Protein AF-A0A831XPI1-F1 (afdb_monomer_lite)

pLDDT: mean 82.16, std 21.02, range [32.12, 98.62]

Secondary structure (DSSP, 8-state):
-------------PPPPP-------------GGGTTHHHHHHHHHHHHHHHTS---HHHHHHHHHTTHHHHHHHHHHHHHHHHHHHHHHTT-HHHHHHHHHHHHHHHHHHHHHHHHHSS--HHHHHHHHHHHHHHHHHHHHHIIIIIHHHIIIIIS--S----

Sequence (163 aa):
MHSVCIIRQRRPVARSPHRVPVQRSVAMKRHDALKPLSRDHHLTLKLARRLESSEPVQALQAELKGHVQGLAEHFAAEEAIAERALVTCGRDATLVEQVGRMCREHREIEGLIQDFLGQAPEEPRLSTAQRLGACLAAHVRFEERELFNRLQDGCLGGHGTAA

Radius of gyration: 28.46 Å; chains: 1; bounding box: 39×28×120 Å

Foldseek 3Di:
DDDDDDDDDDDDDDDDDDDDDDPDDDPDDQFPLCVVLLVVLVVLLVLLVVLLDPDALVVNLVSVVVCVVVLVVSLVSVLVLLVQQCVVPVVPVVSVVLSVVLVVLSVVLVVLNCVLNDDDDRPVNSVSSNVSSVSSVVNSVCCVPPNSVCSCVPGSPDDDDDD

Structure (mmCIF, N/CA/C/O backbone):
data_AF-A0A831XPI1-F1
#
_entry.id   AF-A0A831XPI1-F1
#
loop_
_atom_site.group_PDB
_atom_site.id
_atom_site.type_symbol
_atom_site.label_atom_id
_atom_site.label_alt_id
_atom_site.label_comp_id
_atom_site.label_asym_id
_atom_site.label_entity_id
_atom_site.label_seq_id
_atom_site.pdbx_PDB_ins_code
_atom_site.Cartn_x
_atom_site.Cartn_y
_atom_site.Cartn_z
_atom_site.occupancy
_atom_site.B_iso_or_equiv
_atom_site.auth_seq_id
_atom_site.auth_comp_id
_atom_site.auth_asym_id
_atom_site.auth_atom_id
_atom_site.pdbx_PDB_model_num
ATOM 1 N N . MET A 1 1 ? -18.615 14.973 -94.851 1.00 42.38 1 MET A N 1
ATOM 2 C CA . MET A 1 1 ? -18.552 13.610 -95.436 1.00 42.38 1 MET A CA 1
ATOM 3 C C . MET A 1 1 ? -18.703 12.602 -94.301 1.00 42.38 1 MET A C 1
ATOM 5 O O . MET A 1 1 ? -18.418 12.969 -93.168 1.00 42.38 1 MET A O 1
ATOM 9 N N . HIS A 1 2 ? -19.220 11.400 -94.561 1.00 36.59 2 HIS A N 1
ATOM 10 C CA . HIS A 1 2 ? -19.596 10.447 -93.507 1.00 36.59 2 HIS A CA 1
ATOM 11 C C . HIS A 1 2 ? -18.397 9.790 -92.810 1.00 36.59 2 HIS A C 1
ATOM 13 O O . HIS A 1 2 ? -17.454 9.382 -93.481 1.00 36.59 2 HIS A O 1
ATOM 19 N N . SER A 1 3 ? -18.523 9.551 -91.501 1.00 40.75 3 SER A N 1
ATOM 20 C CA . SER A 1 3 ? -18.388 8.192 -90.955 1.00 40.75 3 SER A CA 1
ATOM 21 C C . SER A 1 3 ? -19.015 8.087 -89.558 1.00 40.75 3 SER A C 1
ATOM 23 O O . SER A 1 3 ? -19.039 9.064 -88.813 1.00 40.75 3 SER A O 1
ATOM 25 N N . VAL A 1 4 ? -19.554 6.913 -89.216 1.00 42.41 4 VAL A N 1
ATOM 26 C CA . VAL A 1 4 ? -20.311 6.650 -87.976 1.00 42.41 4 VAL A CA 1
ATOM 27 C C . VAL A 1 4 ? -19.772 5.389 -87.301 1.00 42.41 4 VAL A C 1
ATOM 29 O O . VAL A 1 4 ? -19.691 4.348 -87.943 1.00 42.41 4 VAL A O 1
ATOM 32 N N . CYS A 1 5 ? -19.467 5.459 -86.001 1.00 34.12 5 CYS A N 1
ATOM 33 C CA . CYS A 1 5 ? -19.326 4.290 -85.120 1.00 34.12 5 CYS A CA 1
ATOM 34 C C . CYS A 1 5 ? -19.469 4.763 -83.653 1.00 34.12 5 CYS A C 1
ATOM 36 O O . CYS A 1 5 ? -18.623 5.503 -83.167 1.00 34.12 5 CYS A O 1
ATOM 38 N N . ILE A 1 6 ? -20.627 4.649 -82.991 1.00 42.97 6 ILE A N 1
ATOM 39 C CA . ILE A 1 6 ? -21.294 3.449 -82.437 1.00 42.97 6 ILE A CA 1
ATOM 40 C C . ILE A 1 6 ? -20.722 2.996 -81.072 1.00 42.97 6 ILE A C 1
ATOM 42 O O . ILE A 1 6 ? -19.751 2.260 -80.972 1.00 42.97 6 ILE A O 1
ATOM 46 N N . ILE A 1 7 ? -21.431 3.435 -80.023 1.00 38.84 7 ILE A N 1
ATOM 47 C CA . ILE A 1 7 ? -21.863 2.685 -78.824 1.00 38.84 7 ILE A CA 1
ATOM 48 C C . ILE A 1 7 ? -20.835 1.772 -78.113 1.00 38.84 7 ILE A C 1
ATOM 50 O O . ILE A 1 7 ? -20.628 0.629 -78.514 1.00 38.84 7 ILE A O 1
ATOM 54 N N . ARG A 1 8 ? -20.476 2.139 -76.867 1.00 42.81 8 ARG A N 1
ATOM 55 C CA . ARG A 1 8 ? -20.846 1.314 -75.688 1.00 42.81 8 ARG A CA 1
ATOM 56 C C . ARG A 1 8 ? -20.820 2.068 -74.350 1.00 42.81 8 ARG A C 1
ATOM 58 O O . ARG A 1 8 ? -19.917 2.843 -74.067 1.00 42.81 8 ARG A O 1
ATOM 65 N N . GLN A 1 9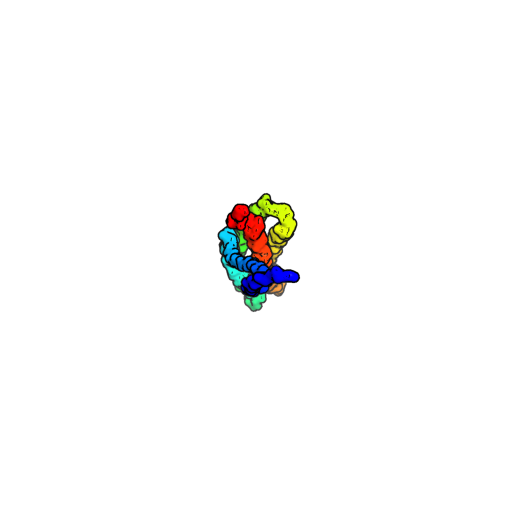 ? -21.831 1.808 -73.519 1.00 46.38 9 GLN A N 1
ATOM 66 C CA . GLN A 1 9 ? -21.984 2.357 -72.164 1.00 46.38 9 GLN A CA 1
ATOM 67 C C . GLN A 1 9 ? -21.227 1.502 -71.133 1.00 46.38 9 GLN A C 1
ATOM 69 O O . GLN A 1 9 ? -21.322 0.277 -71.227 1.00 46.38 9 GLN A O 1
ATOM 74 N N . ARG A 1 10 ? -20.622 2.110 -70.094 1.00 40.28 10 ARG A N 1
ATOM 75 C CA . ARG A 1 10 ? -20.451 1.507 -68.747 1.00 40.28 10 ARG A CA 1
ATOM 76 C C . ARG A 1 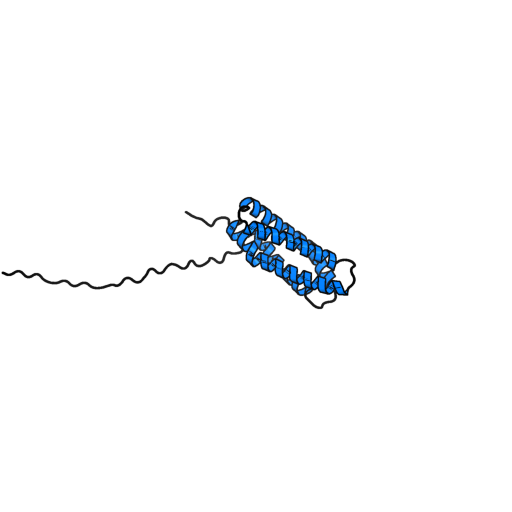10 ? -20.444 2.568 -67.623 1.00 40.28 10 ARG A C 1
ATOM 78 O O . ARG A 1 10 ? -19.535 3.382 -67.536 1.00 40.28 10 ARG A O 1
ATOM 85 N N . ARG A 1 11 ? -21.449 2.501 -66.742 1.00 45.97 11 ARG A N 1
ATOM 86 C CA . ARG A 1 11 ? -21.374 2.781 -65.282 1.00 45.97 11 ARG A CA 1
ATOM 87 C C . ARG A 1 11 ? -21.235 1.407 -64.564 1.00 45.97 11 ARG A C 1
ATOM 89 O O . ARG A 1 11 ? -21.310 0.408 -65.286 1.00 45.97 11 ARG A O 1
ATOM 96 N N . PRO A 1 12 ? -21.121 1.265 -63.219 1.00 50.34 12 PRO A N 1
ATOM 97 C CA . PRO A 1 12 ? -20.965 2.238 -62.117 1.00 50.34 12 PRO A CA 1
ATOM 98 C C . PRO A 1 12 ? -19.462 2.326 -61.703 1.00 50.34 12 PRO A C 1
ATOM 100 O O . PRO A 1 12 ? -18.643 2.233 -62.608 1.00 50.34 12 PRO A O 1
ATOM 103 N N . VAL A 1 13 ? -18.950 2.574 -60.479 1.00 45.12 13 VAL A N 1
ATOM 104 C CA . VAL A 1 13 ? -19.460 2.603 -59.083 1.00 45.12 13 VAL A CA 1
ATOM 105 C C . VAL A 1 13 ? -18.684 3.652 -58.259 1.00 45.12 13 VAL A C 1
ATOM 107 O O . VAL A 1 13 ? -17.516 3.911 -58.539 1.00 45.12 13 VAL A O 1
ATOM 110 N N . ALA A 1 14 ? -19.307 4.230 -57.224 1.00 49.47 14 ALA A N 1
ATOM 111 C CA . ALA A 1 14 ? -18.633 5.092 -56.245 1.00 49.47 14 ALA A CA 1
ATOM 112 C C . ALA A 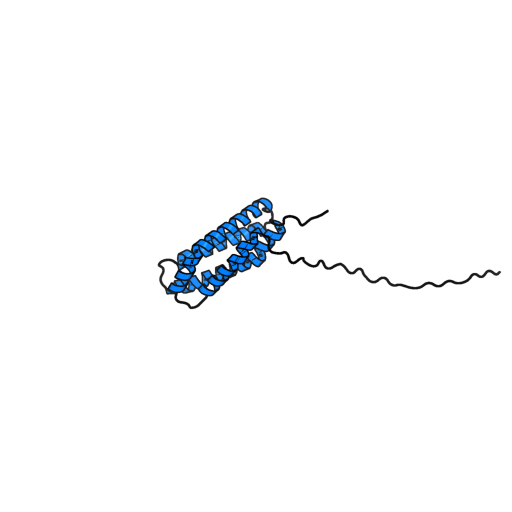1 14 ? -17.800 4.277 -55.232 1.00 49.47 14 ALA A C 1
ATOM 114 O O . ALA A 1 14 ? -18.211 3.192 -54.821 1.00 49.47 14 ALA A O 1
ATOM 115 N N . ARG A 1 15 ? -16.647 4.806 -54.797 1.00 46.91 15 ARG A N 1
ATOM 116 C CA . ARG A 1 15 ? -15.824 4.200 -53.734 1.00 46.91 15 ARG A CA 1
ATOM 117 C C . ARG A 1 15 ? -16.187 4.782 -52.366 1.00 46.91 15 ARG A C 1
ATOM 119 O O . ARG A 1 15 ? -16.011 5.975 -52.142 1.00 46.91 15 ARG A O 1
ATOM 126 N N . SER A 1 16 ? -16.648 3.927 -51.456 1.00 52.19 16 SER A N 1
ATOM 127 C CA . SER A 1 16 ? -16.827 4.253 -50.034 1.00 52.19 16 SER A CA 1
ATOM 128 C C . SER A 1 16 ? -15.481 4.538 -49.341 1.00 52.19 16 SER A C 1
ATOM 130 O O . SER A 1 16 ? -14.456 4.011 -49.782 1.00 52.19 16 SER A O 1
ATOM 132 N N . PRO A 1 17 ? -15.451 5.338 -48.257 1.00 50.94 17 PRO A N 1
ATOM 133 C CA . PRO A 1 17 ? -14.211 5.680 -47.558 1.00 50.94 17 PRO A CA 1
ATOM 134 C C . PRO A 1 17 ? -13.577 4.477 -46.844 1.00 50.94 17 PRO A C 1
ATOM 136 O O . PRO A 1 17 ? -14.263 3.541 -46.428 1.00 50.94 17 PRO A O 1
ATOM 139 N N . HIS A 1 18 ? -12.254 4.531 -46.656 1.00 43.66 18 HIS A N 1
ATOM 140 C CA . HIS A 1 18 ? -11.505 3.523 -45.904 1.00 43.66 18 HIS A CA 1
ATOM 141 C C . HIS A 1 18 ? -11.985 3.450 -44.450 1.00 43.66 18 HIS A C 1
ATOM 143 O O . HIS A 1 18 ? -11.813 4.389 -43.672 1.00 43.66 18 HIS A O 1
ATOM 149 N N . ARG A 1 19 ? -12.539 2.300 -44.058 1.00 52.75 19 ARG A N 1
ATOM 150 C CA . ARG A 1 19 ? -12.855 2.003 -42.660 1.00 52.75 19 ARG A CA 1
ATOM 151 C C . ARG A 1 19 ? -11.571 1.579 -41.947 1.00 52.75 19 ARG A C 1
ATOM 153 O O . ARG A 1 19 ? -11.126 0.446 -42.115 1.00 52.75 19 ARG A O 1
ATO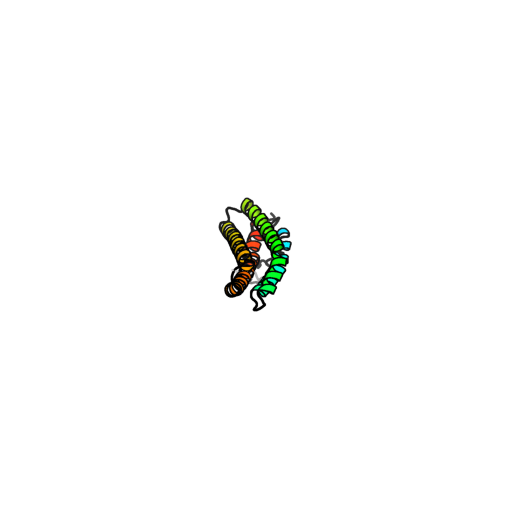M 160 N N . VAL A 1 20 ? -10.977 2.489 -41.176 1.00 46.75 20 VAL A N 1
ATOM 161 C CA . VAL A 1 20 ? -9.809 2.185 -40.334 1.00 46.75 20 VAL A CA 1
ATOM 162 C C . VAL A 1 20 ? -10.178 1.043 -39.372 1.00 46.75 20 VAL A C 1
ATOM 164 O O . VAL A 1 20 ? -11.227 1.128 -38.724 1.00 46.75 20 VAL A O 1
ATOM 167 N N . PRO A 1 21 ? -9.377 -0.034 -39.270 1.00 46.00 21 PRO A N 1
ATOM 168 C CA . PRO A 1 21 ? -9.641 -1.089 -38.305 1.00 46.00 21 PRO A CA 1
ATOM 169 C C . PRO A 1 21 ? -9.381 -0.556 -36.893 1.00 46.00 21 PRO A C 1
ATOM 171 O O . PRO A 1 21 ? -8.243 -0.275 -36.523 1.00 46.00 21 PRO A O 1
ATOM 174 N N . VAL A 1 22 ? -10.440 -0.442 -36.090 1.00 49.31 22 VAL A N 1
ATOM 175 C CA . VAL A 1 22 ? -10.301 -0.267 -34.640 1.00 49.31 22 VAL A CA 1
ATOM 176 C C . VAL A 1 22 ? -9.571 -1.494 -34.109 1.00 49.31 22 VAL A C 1
ATOM 178 O O . VAL A 1 22 ? -10.105 -2.605 -34.172 1.00 49.31 22 VAL A O 1
ATOM 181 N N . GLN A 1 23 ? -8.355 -1.302 -33.595 1.00 51.22 23 GLN A N 1
ATOM 182 C CA . GLN A 1 23 ? -7.670 -2.355 -32.860 1.00 51.22 23 GLN A CA 1
ATOM 183 C C . GLN A 1 23 ? -8.531 -2.708 -31.647 1.00 51.22 23 GLN A C 1
ATOM 185 O O . GLN A 1 23 ? -8.783 -1.871 -30.781 1.00 51.22 23 GLN A O 1
ATOM 190 N N . ARG A 1 24 ? -9.015 -3.951 -31.590 1.00 47.50 24 ARG A N 1
ATOM 191 C CA . ARG A 1 24 ? -9.560 -4.491 -30.346 1.00 47.50 24 ARG A CA 1
ATOM 192 C C . ARG A 1 24 ? -8.400 -4.592 -29.370 1.00 47.50 24 ARG A C 1
ATOM 194 O O . ARG A 1 24 ? -7.522 -5.424 -29.589 1.00 47.50 24 ARG A O 1
ATOM 201 N N . SER A 1 25 ? -8.428 -3.799 -28.302 1.00 47.84 25 SER A N 1
ATOM 202 C CA . SER A 1 25 ? -7.564 -4.022 -27.147 1.00 47.84 25 SER A CA 1
ATOM 203 C C . SER A 1 25 ? -7.736 -5.474 -26.710 1.00 47.84 25 SER A C 1
ATOM 205 O O . SER A 1 25 ? -8.814 -5.872 -26.261 1.00 47.84 25 SER A O 1
ATOM 207 N N . VAL A 1 26 ? -6.696 -6.287 -26.897 1.00 51.72 26 VAL A N 1
ATOM 208 C CA . VAL A 1 26 ? -6.654 -7.619 -26.299 1.00 51.72 26 VAL A CA 1
ATOM 209 C C . VAL A 1 26 ? -6.732 -7.387 -24.798 1.00 51.72 26 VAL A C 1
ATOM 211 O O . VAL A 1 26 ? -5.952 -6.605 -24.263 1.00 51.72 26 VAL A O 1
ATOM 214 N N . ALA A 1 27 ? -7.693 -8.016 -24.122 1.00 47.12 27 ALA A N 1
ATOM 215 C CA . ALA A 1 27 ? -7.790 -7.930 -22.671 1.00 47.12 27 ALA A CA 1
ATOM 216 C C . ALA A 1 27 ? -6.555 -8.620 -22.073 1.00 47.12 27 ALA A C 1
ATOM 218 O O . ALA A 1 27 ? -6.526 -9.847 -21.938 1.00 47.12 27 ALA A O 1
ATOM 219 N N . MET A 1 28 ? -5.508 -7.833 -21.807 1.00 57.53 28 MET A N 1
ATOM 220 C CA . MET A 1 28 ? -4.232 -8.332 -21.316 1.00 57.53 28 MET A CA 1
ATOM 221 C C . MET A 1 28 ? -4.458 -8.940 -19.939 1.00 57.53 28 MET A C 1
ATOM 223 O O . MET A 1 28 ? -4.768 -8.255 -18.965 1.00 57.53 28 MET A O 1
ATOM 227 N N . LYS A 1 29 ? -4.362 -10.269 -19.880 1.00 65.12 29 LYS A N 1
ATOM 228 C CA . LYS A 1 29 ? -4.406 -11.010 -18.624 1.00 65.12 29 LYS A CA 1
ATOM 229 C C . LYS A 1 29 ? -3.184 -10.575 -17.817 1.00 65.12 29 LYS A C 1
ATOM 231 O O . LYS A 1 29 ? -2.079 -10.709 -18.337 1.00 65.12 29 LYS A O 1
ATOM 236 N N . ARG A 1 30 ? -3.405 -10.101 -16.583 1.00 81.00 30 ARG A N 1
ATOM 237 C CA . ARG A 1 30 ? -2.366 -9.671 -15.628 1.00 81.00 30 ARG A CA 1
ATOM 238 C C . ARG A 1 30 ? -1.136 -10.581 -15.736 1.00 81.00 30 ARG A C 1
ATOM 240 O O . ARG A 1 30 ? -1.304 -11.798 -15.649 1.00 81.00 30 ARG A O 1
ATOM 247 N N . HIS A 1 31 ? 0.053 -10.017 -15.956 1.00 85.69 31 HIS A N 1
ATOM 248 C CA . HIS A 1 31 ? 1.298 -10.783 -16.122 1.00 85.69 31 HIS A CA 1
ATOM 249 C C . HIS A 1 31 ? 1.502 -11.813 -14.995 1.00 85.69 31 HIS A C 1
ATOM 251 O O . HIS A 1 31 ? 1.196 -11.521 -13.840 1.00 85.69 31 HIS A O 1
ATOM 257 N N . ASP A 1 32 ? 2.030 -13.005 -15.304 1.00 86.88 32 ASP A N 1
ATOM 258 C CA . ASP A 1 32 ? 2.091 -14.134 -14.359 1.00 86.88 32 ASP A CA 1
ATOM 259 C C . ASP A 1 32 ? 2.776 -13.802 -13.026 1.00 86.88 32 ASP A C 1
ATOM 261 O O . ASP A 1 32 ? 2.264 -14.192 -11.980 1.00 86.88 32 ASP A O 1
ATOM 265 N N . ALA A 1 33 ? 3.847 -13.001 -13.037 1.00 88.12 33 ALA A N 1
ATOM 266 C CA . ALA A 1 33 ? 4.527 -12.564 -11.812 1.00 88.12 33 ALA A CA 1
ATOM 267 C C . ALA A 1 33 ? 3.689 -11.621 -10.918 1.00 88.12 33 ALA A C 1
ATOM 269 O O . ALA A 1 33 ? 3.964 -11.520 -9.730 1.00 88.12 33 ALA A O 1
ATOM 270 N N . LEU A 1 34 ? 2.673 -10.947 -11.469 1.00 92.25 34 LEU A N 1
ATOM 271 C CA . LEU A 1 34 ? 1.776 -10.044 -10.734 1.00 92.25 34 LEU A CA 1
ATOM 272 C C . LEU A 1 34 ? 0.476 -10.740 -10.280 1.00 92.25 34 LEU A C 1
ATOM 274 O O . LEU A 1 34 ? -0.240 -10.218 -9.432 1.00 92.25 34 LEU A O 1
ATOM 278 N N . LYS A 1 35 ? 0.148 -11.924 -10.824 1.00 92.69 35 LYS A N 1
ATOM 279 C CA . LYS A 1 35 ? -1.073 -12.670 -10.458 1.00 92.69 35 LYS A CA 1
ATOM 280 C C . LYS A 1 35 ? -1.155 -13.086 -8.978 1.00 92.69 35 LYS A C 1
ATOM 282 O O . LYS A 1 35 ? -2.287 -13.142 -8.502 1.00 92.69 35 LYS A O 1
ATOM 287 N N . PRO A 1 36 ? -0.061 -13.422 -8.258 1.00 93.88 36 PRO A N 1
ATOM 288 C CA . PRO A 1 36 ? -0.118 -13.681 -6.818 1.00 93.88 36 PRO A CA 1
ATOM 289 C C . PRO A 1 36 ? -0.536 -12.423 -6.049 1.00 93.88 36 PRO A C 1
ATOM 291 O O . PRO A 1 36 ? -1.595 -12.418 -5.434 1.00 93.88 36 PRO A O 1
ATOM 294 N N . LEU A 1 37 ? 0.194 -11.322 -6.245 1.00 95.12 37 LEU A N 1
ATOM 295 C CA . LEU A 1 37 ? -0.049 -10.026 -5.603 1.00 95.12 37 LEU A CA 1
ATOM 296 C C . LEU A 1 37 ? -1.495 -9.543 -5.809 1.00 95.12 37 LEU A C 1
ATOM 298 O O . LEU A 1 37 ? -2.214 -9.279 -4.848 1.00 95.12 37 LEU A O 1
ATOM 302 N N . SER A 1 38 ? -1.991 -9.575 -7.054 1.00 94.19 38 SER A N 1
ATOM 303 C CA . SER A 1 38 ? -3.388 -9.238 -7.374 1.00 94.19 38 SER A CA 1
ATOM 304 C C . SER A 1 38 ? -4.447 -10.130 -6.702 1.00 94.19 38 SER A C 1
ATOM 306 O O . SER A 1 38 ? -5.619 -9.753 -6.667 1.00 94.19 38 SER A O 1
ATOM 308 N N . ARG A 1 39 ? -4.087 -11.312 -6.183 1.00 94.69 39 ARG A N 1
ATOM 309 C CA . ARG A 1 39 ? -4.985 -12.164 -5.381 1.00 94.69 39 ARG A CA 1
ATOM 310 C C . ARG A 1 39 ? -4.903 -11.815 -3.902 1.00 94.69 39 ARG A C 1
ATOM 312 O O . ARG A 1 39 ? -5.945 -11.743 -3.252 1.00 94.69 39 ARG A O 1
ATOM 319 N N . ASP A 1 40 ? -3.705 -11.570 -3.390 1.00 95.12 40 ASP A N 1
ATOM 320 C CA . ASP A 1 40 ? -3.474 -11.241 -1.982 1.00 95.12 40 ASP A CA 1
ATOM 321 C C . ASP A 1 40 ? -4.029 -9.841 -1.643 1.00 95.12 40 ASP A C 1
ATOM 323 O O . ASP A 1 40 ? -4.642 -9.643 -0.590 1.00 95.12 40 ASP A O 1
ATOM 327 N N . HIS A 1 41 ? -4.066 -8.941 -2.632 1.00 97.00 41 HIS A N 1
ATOM 328 C CA . HIS A 1 41 ? -4.878 -7.719 -2.652 1.00 97.00 41 HIS A CA 1
ATOM 329 C C . HIS A 1 41 ? -6.357 -7.908 -2.264 1.00 97.00 41 HIS A C 1
ATOM 331 O O . HIS A 1 41 ? -6.956 -7.000 -1.683 1.00 97.00 41 HIS A O 1
ATOM 337 N N . HIS A 1 42 ? -6.982 -9.066 -2.514 1.00 95.12 42 HIS A N 1
ATOM 338 C CA . HIS A 1 42 ? -8.350 -9.321 -2.045 1.00 95.12 42 HIS A CA 1
ATOM 339 C C . HIS A 1 42 ? -8.439 -9.498 -0.520 1.00 95.12 42 HIS A C 1
ATOM 341 O O . HIS A 1 42 ? -9.466 -9.149 0.071 1.00 95.12 42 HIS A O 1
ATOM 347 N N . LEU A 1 43 ? -7.380 -10.007 0.120 1.00 94.69 43 LEU A N 1
ATOM 348 C CA . LEU A 1 43 ? -7.269 -10.106 1.576 1.00 94.69 43 LEU A CA 1
ATOM 349 C C . LEU A 1 43 ? -6.978 -8.726 2.173 1.00 94.69 43 LEU A C 1
ATOM 351 O O . LEU A 1 43 ? -7.693 -8.299 3.081 1.00 94.69 43 LEU A O 1
ATOM 355 N N . THR A 1 44 ? -6.038 -7.977 1.592 1.00 96.31 44 THR A N 1
ATOM 356 C CA . THR A 1 44 ? -5.721 -6.595 1.991 1.00 96.31 44 THR A CA 1
ATOM 357 C C . THR A 1 44 ? -6.952 -5.684 1.912 1.00 96.31 44 THR A C 1
ATOM 359 O O . THR A 1 44 ? -7.282 -4.995 2.876 1.00 96.31 44 THR A O 1
ATOM 362 N N . LEU A 1 45 ? -7.738 -5.765 0.831 1.00 98.00 45 LEU A N 1
ATOM 363 C CA . LEU A 1 45 ? -9.008 -5.035 0.691 1.00 98.00 45 LEU A CA 1
ATOM 364 C C . LEU A 1 45 ? -10.145 -5.567 1.582 1.00 98.00 45 LEU A C 1
ATOM 366 O O . LEU A 1 45 ? -11.186 -4.914 1.690 1.00 98.00 45 LEU A O 1
ATOM 370 N N . LYS A 1 46 ? -10.02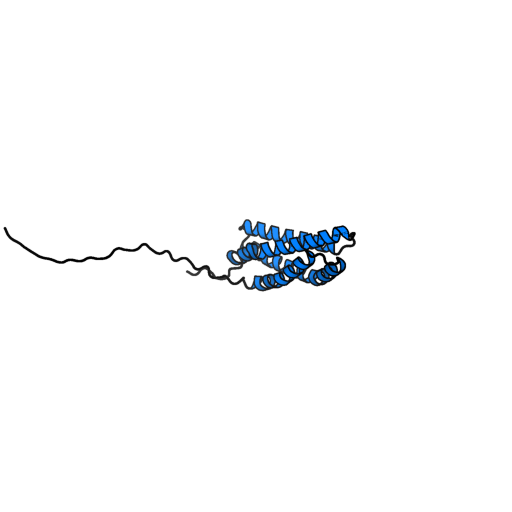1 -6.748 2.199 1.00 97.25 46 LYS A N 1
ATOM 371 C CA . LYS A 1 46 ? -10.948 -7.211 3.247 1.00 97.25 46 LYS A CA 1
ATOM 372 C C . LYS A 1 46 ? -10.554 -6.605 4.597 1.00 97.25 46 LYS A C 1
ATOM 374 O O . LYS A 1 46 ? -11.412 -6.012 5.246 1.00 97.25 46 LYS A O 1
ATOM 379 N N . LEU A 1 47 ? -9.273 -6.692 4.958 1.00 97.38 47 LEU A N 1
ATOM 380 C CA . LEU A 1 47 ? -8.698 -6.093 6.164 1.00 97.38 47 LEU A CA 1
ATOM 381 C C . LEU A 1 47 ? -8.938 -4.576 6.211 1.00 97.38 47 LEU A C 1
ATOM 383 O O . LEU A 1 47 ? -9.419 -4.069 7.219 1.00 97.38 47 LEU A O 1
ATOM 387 N N . ALA A 1 48 ? -8.705 -3.864 5.106 1.00 97.62 48 ALA A N 1
ATOM 388 C CA . ALA A 1 48 ? -8.940 -2.424 5.004 1.00 97.62 48 ALA A CA 1
ATOM 389 C C . ALA A 1 48 ? -10.376 -2.027 5.402 1.00 97.62 48 ALA A C 1
ATOM 391 O O . ALA A 1 48 ? -10.576 -1.206 6.294 1.00 97.62 48 ALA A O 1
ATOM 392 N N . ARG A 1 49 ? -11.384 -2.703 4.829 1.00 97.50 49 ARG A N 1
ATOM 393 C CA . ARG A 1 49 ? -12.808 -2.496 5.162 1.00 97.50 49 ARG A CA 1
ATOM 394 C C . ARG A 1 49 ? -13.172 -2.897 6.595 1.00 97.50 49 ARG A C 1
ATOM 396 O O . ARG A 1 49 ? -14.189 -2.436 7.105 1.00 97.50 49 ARG A O 1
ATOM 403 N N . ARG A 1 50 ? -12.382 -3.761 7.241 1.00 96.06 50 ARG A N 1
ATOM 404 C CA . ARG A 1 50 ? -12.530 -4.073 8.667 1.00 96.06 50 ARG A CA 1
ATOM 405 C C . ARG A 1 50 ? -11.999 -2.924 9.523 1.00 96.06 50 ARG A C 1
ATOM 407 O O . ARG A 1 50 ? -12.701 -2.466 10.414 1.00 96.06 50 ARG A O 1
ATOM 414 N N . LEU A 1 51 ? -10.803 -2.428 9.217 1.00 95.44 51 LEU A N 1
ATOM 415 C CA . LEU A 1 51 ? -10.146 -1.330 9.934 1.00 95.44 51 LEU A CA 1
ATOM 416 C C . LEU A 1 51 ? -10.881 0.018 9.789 1.00 95.44 51 LEU A C 1
ATOM 418 O O . LEU A 1 51 ? -10.825 0.844 10.693 1.00 95.44 51 LEU A O 1
ATOM 422 N N . GLU A 1 52 ? -11.623 0.215 8.696 1.00 94.56 52 GLU A N 1
ATOM 423 C CA . GLU A 1 52 ? -12.547 1.347 8.510 1.00 94.56 52 GLU A CA 1
ATOM 424 C C . GLU A 1 52 ? -13.827 1.266 9.380 1.00 94.56 52 GLU A C 1
ATOM 426 O O . GLU A 1 52 ? -14.547 2.258 9.505 1.00 94.56 52 GLU A O 1
ATOM 431 N N . SER A 1 53 ? -14.141 0.108 9.977 1.00 92.19 53 SER A N 1
ATOM 432 C CA . SER A 1 53 ? -15.405 -0.125 10.699 1.00 92.19 53 SER A CA 1
ATOM 433 C C . SER A 1 53 ? -15.383 0.306 12.174 1.00 92.19 53 SER A C 1
ATOM 435 O O . SER A 1 53 ? -14.331 0.471 12.783 1.00 92.19 53 SER A O 1
ATOM 437 N N . SER A 1 54 ? -16.570 0.441 12.774 1.00 87.44 54 SER A N 1
ATOM 438 C CA . SER A 1 54 ? -16.768 0.829 14.184 1.00 87.44 54 SER A CA 1
ATOM 439 C C . SER A 1 54 ? -16.655 -0.340 15.182 1.00 87.44 54 SER A C 1
ATOM 441 O O . SER A 1 54 ? -17.347 -0.358 16.199 1.00 87.44 54 SER A O 1
ATOM 443 N N . GLU A 1 55 ? -15.845 -1.350 14.870 1.00 90.25 55 GLU A N 1
ATOM 444 C CA . GLU A 1 55 ? -15.617 -2.525 15.724 1.00 90.25 55 GLU A CA 1
ATOM 445 C C . GLU A 1 55 ? -14.666 -2.212 16.898 1.00 90.25 55 GLU A C 1
ATOM 447 O O . GLU A 1 55 ? -13.866 -1.276 16.810 1.00 90.25 55 GLU A O 1
ATOM 452 N N . PRO A 1 56 ? -14.692 -2.993 17.998 1.00 91.19 56 PRO A N 1
ATOM 453 C CA . PRO A 1 56 ? -13.789 -2.790 19.127 1.00 91.19 56 PRO A CA 1
ATOM 454 C C . PRO A 1 56 ? -12.315 -2.844 18.711 1.00 91.19 56 PRO A C 1
ATOM 456 O O . PRO A 1 56 ? -11.879 -3.762 18.011 1.00 91.19 56 PRO A O 1
ATOM 459 N N . VAL A 1 57 ? -11.524 -1.894 19.214 1.00 89.81 57 VAL A N 1
ATOM 460 C CA . VAL A 1 57 ? -10.093 -1.745 18.896 1.00 89.81 57 VAL A CA 1
ATOM 461 C C . VAL A 1 57 ? -9.315 -3.045 19.129 1.00 89.81 57 VAL A C 1
ATOM 463 O O . VAL A 1 57 ? -8.473 -3.408 18.314 1.00 89.81 57 VAL A O 1
ATOM 466 N N . GLN A 1 58 ? -9.636 -3.799 20.182 1.00 90.44 58 GLN A N 1
ATOM 467 C CA . GLN A 1 58 ? -9.027 -5.094 20.501 1.00 90.44 58 GLN A CA 1
ATOM 468 C C . GLN A 1 58 ? -9.268 -6.142 19.404 1.00 90.44 58 GLN A C 1
ATOM 470 O O . GLN A 1 58 ? -8.361 -6.907 19.079 1.00 90.44 58 GLN A O 1
ATOM 475 N N . ALA A 1 59 ? -10.470 -6.173 18.817 1.00 92.50 59 ALA A N 1
ATOM 476 C CA . ALA A 1 59 ? -10.809 -7.093 17.734 1.00 92.50 59 ALA A CA 1
ATOM 477 C C . ALA A 1 59 ? -10.076 -6.707 16.441 1.00 92.50 59 ALA A C 1
ATOM 479 O O . ALA A 1 59 ? -9.485 -7.564 15.789 1.00 92.50 59 ALA A O 1
ATOM 480 N N . LEU A 1 60 ? -10.031 -5.409 16.126 1.00 94.69 60 LEU A N 1
ATOM 481 C CA . LEU A 1 60 ? -9.285 -4.871 14.985 1.00 94.69 60 LEU A CA 1
ATOM 482 C C . LEU A 1 60 ? -7.769 -5.111 15.110 1.00 94.69 60 LEU A C 1
ATOM 484 O O . LEU A 1 60 ? -7.128 -5.512 14.140 1.00 94.69 60 LEU A O 1
ATOM 488 N N . GLN A 1 61 ? -7.192 -4.939 16.304 1.00 93.75 61 GLN A N 1
ATOM 489 C CA . GLN A 1 61 ? -5.790 -5.273 16.585 1.00 93.75 61 GLN A CA 1
ATOM 490 C C . GLN A 1 61 ? -5.517 -6.780 16.463 1.00 93.75 61 GLN A C 1
ATOM 492 O O . GLN A 1 61 ? -4.458 -7.166 15.971 1.00 93.75 61 GLN A O 1
ATOM 497 N N . ALA A 1 62 ? -6.433 -7.638 16.924 1.00 94.44 62 ALA A N 1
ATOM 498 C CA . ALA A 1 62 ? -6.289 -9.089 16.814 1.00 94.44 62 ALA A CA 1
ATOM 499 C C . ALA A 1 62 ? -6.360 -9.564 15.353 1.00 94.44 62 ALA A C 1
ATOM 501 O O . ALA A 1 62 ? -5.540 -10.384 14.942 1.00 94.44 62 ALA A O 1
ATOM 502 N N . GLU A 1 63 ? -7.280 -9.008 14.558 1.00 95.31 63 GLU A N 1
ATOM 503 C CA . GLU A 1 63 ? -7.398 -9.301 13.126 1.00 95.31 63 GLU A CA 1
ATOM 504 C C . GLU A 1 63 ? -6.161 -8.806 12.360 1.00 95.31 63 GLU A C 1
ATOM 506 O O . GLU A 1 63 ? -5.546 -9.587 11.633 1.00 95.31 63 GLU A O 1
ATOM 511 N N . LEU A 1 64 ? -5.702 -7.569 12.601 1.00 96.44 64 LEU A N 1
ATOM 512 C CA . LEU A 1 64 ? -4.481 -7.041 11.981 1.00 96.44 64 LEU A CA 1
ATOM 513 C C . LEU A 1 64 ? -3.238 -7.876 12.319 1.00 96.44 64 LEU A C 1
ATOM 515 O O . LEU A 1 64 ? -2.449 -8.158 11.421 1.00 96.44 64 LEU A O 1
ATOM 519 N N . LYS A 1 65 ? -3.063 -8.315 13.576 1.00 96.31 65 LYS A N 1
ATOM 520 C CA . LYS A 1 65 ? -1.928 -9.170 13.983 1.00 96.31 65 LYS A CA 1
ATOM 521 C C . LYS A 1 65 ? -1.838 -10.467 13.173 1.00 96.31 65 LYS A C 1
ATOM 523 O O . LYS A 1 65 ? -0.730 -10.918 12.907 1.00 96.31 65 LYS A O 1
ATOM 528 N N . GLY A 1 66 ? -2.970 -11.024 12.735 1.00 95.44 66 GLY A N 1
ATOM 529 C CA . GLY A 1 66 ? -3.007 -12.180 11.831 1.00 95.44 66 GLY A CA 1
ATOM 530 C C . GLY A 1 66 ? -2.557 -11.885 10.392 1.00 95.44 66 GLY A C 1
ATOM 531 O O . GLY A 1 66 ? -2.293 -12.819 9.642 1.00 95.44 66 GLY A O 1
ATOM 532 N N . HIS A 1 67 ? -2.448 -10.609 10.010 1.00 96.31 67 HIS A N 1
ATOM 533 C CA . HIS A 1 67 ? -2.082 -10.158 8.666 1.00 96.31 67 HIS A CA 1
ATOM 534 C C . HIS A 1 67 ? -0.704 -9.477 8.566 1.00 96.31 67 HIS A C 1
ATOM 536 O O . HIS A 1 67 ? -0.177 -9.410 7.459 1.00 96.31 67 HIS A O 1
ATOM 542 N N . VAL A 1 68 ? -0.093 -9.008 9.668 1.00 96.12 68 VAL A N 1
ATOM 543 C CA . VAL A 1 68 ? 1.183 -8.247 9.636 1.00 96.12 68 VAL A CA 1
ATOM 544 C C . VAL A 1 68 ? 2.290 -8.961 8.851 1.00 96.12 68 VAL A C 1
ATOM 546 O O . VAL A 1 68 ? 2.911 -8.343 7.993 1.00 96.12 68 VAL A O 1
ATOM 549 N N . GLN A 1 69 ? 2.524 -10.254 9.108 1.00 96.50 69 GLN A N 1
ATOM 550 C CA . GLN A 1 69 ? 3.565 -11.010 8.400 1.00 96.50 69 GLN A CA 1
ATOM 551 C C . GLN A 1 69 ? 3.267 -11.111 6.897 1.00 96.50 69 GLN A C 1
ATOM 553 O O . GLN A 1 69 ? 4.145 -10.839 6.085 1.00 96.50 69 GLN A O 1
ATOM 558 N N . GLY A 1 70 ? 2.023 -11.434 6.527 1.00 97.00 70 GLY A N 1
ATOM 559 C CA . GLY A 1 70 ? 1.620 -11.543 5.123 1.00 97.00 70 GLY A CA 1
ATOM 560 C C . GLY A 1 70 ? 1.711 -10.215 4.366 1.00 97.00 70 GLY A C 1
ATOM 561 O O . GLY A 1 70 ? 2.091 -10.216 3.204 1.00 97.00 70 GLY A O 1
ATOM 562 N N . LEU A 1 71 ? 1.430 -9.081 5.022 1.00 97.38 71 LEU A N 1
ATOM 563 C CA . LEU A 1 71 ? 1.627 -7.751 4.432 1.00 97.38 71 LEU A CA 1
ATOM 564 C C . LEU A 1 71 ? 3.114 -7.450 4.186 1.00 97.38 71 LEU A C 1
ATOM 566 O O . LEU A 1 71 ? 3.461 -6.974 3.112 1.00 97.38 71 LEU A O 1
ATOM 570 N N . ALA A 1 72 ? 3.997 -7.773 5.136 1.00 97.25 72 ALA A N 1
ATOM 571 C CA . ALA A 1 72 ? 5.438 -7.580 4.962 1.00 97.25 72 ALA A CA 1
ATOM 572 C C . ALA A 1 72 ? 6.029 -8.486 3.860 1.00 97.25 72 ALA A C 1
ATOM 574 O O . ALA A 1 72 ? 6.867 -8.044 3.076 1.00 97.25 72 ALA A O 1
ATOM 575 N N . GLU A 1 73 ? 5.571 -9.738 3.763 1.00 97.56 73 GLU A N 1
ATOM 576 C CA . GLU A 1 73 ? 5.952 -10.667 2.688 1.00 97.56 73 GLU A CA 1
ATOM 577 C C . GLU A 1 73 ? 5.441 -10.204 1.309 1.00 97.56 73 GLU A C 1
ATOM 579 O O . GLU A 1 73 ? 6.160 -10.317 0.314 1.00 97.56 73 GLU A O 1
ATOM 584 N N . HIS A 1 74 ? 4.231 -9.635 1.259 1.00 97.38 74 HIS A N 1
ATOM 585 C CA . HIS A 1 74 ? 3.602 -9.056 0.066 1.00 97.38 74 HIS A CA 1
ATOM 586 C C . HIS A 1 74 ? 4.372 -7.821 -0.442 1.00 97.38 74 HIS A C 1
ATOM 588 O O . HIS A 1 74 ? 4.875 -7.848 -1.567 1.00 97.38 74 HIS A O 1
ATOM 594 N N . PHE A 1 75 ? 4.608 -6.820 0.418 1.00 98.31 75 PHE A N 1
ATOM 595 C CA . PHE A 1 75 ? 5.383 -5.616 0.072 1.00 98.31 75 PHE A CA 1
ATOM 596 C C . PHE A 1 75 ? 6.811 -5.944 -0.392 1.00 98.31 75 PHE A C 1
ATOM 598 O O . PHE A 1 75 ? 7.310 -5.357 -1.353 1.00 98.31 75 PHE A O 1
ATOM 605 N N . ALA A 1 76 ? 7.476 -6.917 0.242 1.00 98.00 76 ALA A N 1
ATOM 606 C CA . ALA A 1 76 ? 8.812 -7.353 -0.169 1.00 98.00 76 ALA A CA 1
ATOM 607 C C . ALA A 1 76 ? 8.820 -8.011 -1.565 1.00 98.00 76 ALA A C 1
ATOM 609 O O . ALA A 1 76 ? 9.784 -7.860 -2.322 1.00 98.00 76 ALA A O 1
ATOM 610 N N . ALA A 1 77 ? 7.751 -8.723 -1.937 1.00 97.62 77 ALA A N 1
ATOM 611 C CA . ALA A 1 77 ? 7.604 -9.300 -3.271 1.00 97.62 77 ALA A CA 1
ATOM 612 C C . ALA A 1 77 ? 7.329 -8.228 -4.345 1.00 97.62 77 ALA A C 1
ATOM 614 O O . ALA A 1 77 ? 7.845 -8.339 -5.464 1.00 97.62 77 ALA A O 1
ATOM 615 N N . GLU A 1 78 ? 6.582 -7.176 -4.002 1.00 97.44 78 GLU A N 1
ATOM 616 C CA . GLU A 1 78 ? 6.346 -5.998 -4.849 1.00 97.44 78 GLU A CA 1
ATOM 617 C C . GLU A 1 78 ? 7.611 -5.181 -5.078 1.00 97.44 78 GLU A C 1
ATOM 619 O O . GLU A 1 78 ? 7.974 -4.942 -6.233 1.00 97.44 78 GLU A O 1
ATOM 624 N N . GLU A 1 79 ? 8.339 -4.832 -4.013 1.00 97.94 79 GLU A N 1
ATOM 625 C CA . GLU A 1 79 ? 9.618 -4.123 -4.119 1.00 97.94 79 GLU A CA 1
ATOM 626 C C . GLU A 1 79 ? 10.618 -4.919 -4.966 1.00 97.94 79 GLU A C 1
ATOM 628 O O . GLU A 1 79 ? 11.187 -4.372 -5.911 1.00 97.94 79 GLU A O 1
ATOM 633 N N . ALA A 1 80 ? 10.726 -6.236 -4.769 1.00 96.75 80 ALA A N 1
ATOM 634 C CA . ALA A 1 80 ? 11.595 -7.075 -5.590 1.00 96.75 80 ALA A CA 1
ATOM 635 C C . ALA A 1 80 ? 11.188 -7.118 -7.084 1.00 96.75 80 ALA A C 1
ATOM 637 O O . ALA A 1 80 ? 12.051 -7.270 -7.954 1.00 96.75 80 ALA A O 1
ATOM 638 N N . ILE A 1 81 ? 9.896 -7.009 -7.429 1.00 95.12 81 ILE A N 1
ATOM 639 C CA . ILE A 1 81 ? 9.450 -6.873 -8.831 1.00 95.12 81 ILE A CA 1
ATOM 640 C C . ILE A 1 81 ? 9.770 -5.473 -9.367 1.00 95.12 81 ILE A C 1
ATOM 642 O O . ILE A 1 81 ? 10.269 -5.350 -10.490 1.00 95.12 81 ILE A O 1
ATOM 646 N N . ALA A 1 82 ? 9.516 -4.438 -8.570 1.00 94.81 82 ALA A N 1
ATOM 647 C CA . ALA A 1 82 ? 9.747 -3.048 -8.925 1.00 94.81 82 ALA A CA 1
ATOM 648 C C . ALA A 1 82 ? 11.236 -2.747 -9.165 1.00 94.81 82 ALA A C 1
ATOM 650 O O . ALA A 1 82 ? 11.570 -2.141 -10.181 1.00 94.81 82 ALA A O 1
ATOM 651 N N . GLU A 1 83 ? 12.144 -3.242 -8.320 1.00 94.62 83 GLU A N 1
ATOM 652 C CA . GLU A 1 83 ? 13.597 -3.143 -8.511 1.00 94.62 83 GLU A CA 1
ATOM 653 C C . GLU A 1 83 ? 14.042 -3.738 -9.853 1.00 94.62 83 GLU A C 1
ATOM 655 O O . GLU A 1 83 ? 14.741 -3.085 -10.632 1.00 94.62 83 GLU A O 1
ATOM 660 N N . ARG A 1 84 ? 13.586 -4.959 -10.176 1.00 93.12 84 ARG A N 1
ATOM 661 C CA . ARG A 1 84 ? 13.892 -5.610 -11.463 1.00 93.12 84 ARG A CA 1
ATOM 662 C C . ARG A 1 84 ? 13.351 -4.809 -12.648 1.00 93.12 84 ARG A C 1
ATOM 664 O O . ARG A 1 84 ? 14.026 -4.705 -13.670 1.00 93.12 84 ARG A O 1
ATOM 671 N N . ALA A 1 85 ? 12.170 -4.210 -12.509 1.00 91.94 85 ALA A N 1
ATOM 672 C CA . ALA A 1 85 ? 11.625 -3.317 -13.523 1.00 91.94 85 ALA A CA 1
ATOM 673 C C . ALA A 1 85 ? 12.445 -2.022 -13.655 1.00 91.94 85 ALA A C 1
ATOM 675 O O . ALA A 1 85 ? 12.697 -1.598 -14.777 1.00 91.94 85 ALA A O 1
ATOM 676 N N . LEU A 1 86 ? 12.931 -1.426 -12.561 1.00 92.81 86 LEU A N 1
ATOM 677 C CA . LEU A 1 86 ? 13.793 -0.238 -12.601 1.00 92.81 86 LEU A CA 1
ATOM 678 C C . LEU A 1 86 ? 15.160 -0.511 -13.250 1.00 92.81 86 LEU A C 1
ATOM 680 O O . LEU A 1 86 ? 15.660 0.353 -13.967 1.00 92.81 86 LEU A O 1
ATOM 684 N N . VAL A 1 87 ? 15.735 -1.709 -13.095 1.00 92.00 87 VAL A N 1
ATOM 685 C CA . VAL A 1 87 ? 16.958 -2.102 -13.827 1.00 92.00 87 VAL A CA 1
ATOM 686 C C . VAL A 1 87 ? 16.722 -2.122 -15.345 1.00 92.00 87 VAL A C 1
ATOM 688 O O . VAL A 1 87 ? 17.555 -1.625 -16.103 1.00 92.00 87 VAL A O 1
ATOM 691 N N . THR A 1 88 ? 15.577 -2.639 -15.801 1.00 88.75 88 THR A N 1
ATOM 692 C CA . THR A 1 88 ? 15.224 -2.707 -17.233 1.00 88.75 88 THR A CA 1
ATOM 693 C C . THR A 1 88 ? 14.746 -1.361 -17.798 1.00 88.75 88 THR A C 1
ATOM 695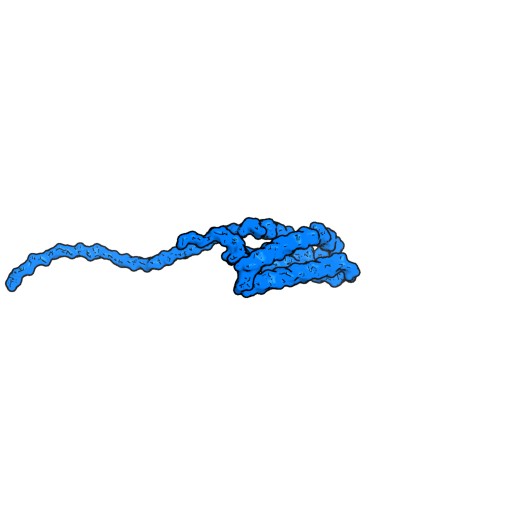 O O . THR A 1 88 ? 15.063 -1.009 -18.936 1.00 88.75 88 THR A O 1
ATOM 698 N N . CYS A 1 89 ? 13.987 -0.596 -17.012 1.00 90.69 89 CYS A N 1
ATOM 699 C CA . CYS A 1 89 ? 13.176 0.537 -17.465 1.00 90.69 89 CYS A CA 1
ATOM 700 C C . CYS A 1 89 ? 13.523 1.884 -16.818 1.00 90.69 89 CYS A C 1
ATOM 702 O O . CYS A 1 89 ? 12.821 2.850 -17.087 1.00 90.69 89 CYS A O 1
ATOM 704 N N . GLY A 1 90 ? 14.571 2.008 -15.996 1.00 85.75 90 GLY A N 1
ATOM 705 C CA . GLY A 1 90 ? 14.838 3.176 -15.129 1.00 85.75 90 GLY A CA 1
ATOM 706 C C . GLY A 1 90 ? 15.029 4.554 -15.793 1.00 85.75 90 GLY A C 1
ATOM 707 O O . GLY A 1 90 ? 15.341 5.521 -15.105 1.00 85.75 90 GLY A O 1
ATOM 708 N N . ARG A 1 91 ? 14.841 4.673 -17.115 1.00 91.50 91 ARG A N 1
ATOM 709 C CA . ARG A 1 91 ? 14.671 5.952 -17.834 1.00 91.50 91 ARG A CA 1
ATOM 710 C C . ARG A 1 91 ? 13.205 6.406 -17.938 1.00 91.50 91 ARG A C 1
ATOM 712 O O . ARG A 1 91 ? 12.957 7.543 -18.327 1.00 91.50 91 ARG A O 1
ATOM 719 N N . ASP A 1 92 ? 12.243 5.544 -17.613 1.00 93.00 92 ASP A N 1
ATOM 720 C CA . ASP A 1 92 ? 10.830 5.893 -17.466 1.00 93.00 92 ASP A CA 1
ATOM 721 C C . ASP A 1 92 ? 10.628 6.636 -16.138 1.00 93.00 92 ASP A C 1
ATOM 723 O O . ASP A 1 92 ? 10.492 6.034 -15.072 1.00 93.00 92 ASP A O 1
ATOM 727 N N . ALA A 1 93 ? 10.620 7.967 -16.213 1.00 94.81 93 ALA A N 1
ATOM 728 C CA . ALA A 1 93 ? 10.451 8.833 -15.051 1.00 94.81 93 ALA A CA 1
ATOM 729 C C . ALA A 1 93 ? 9.132 8.578 -14.298 1.00 94.81 93 ALA A C 1
ATOM 731 O O . ALA A 1 93 ? 9.104 8.702 -13.076 1.00 94.81 93 ALA A O 1
ATOM 732 N N . THR A 1 94 ? 8.059 8.172 -14.990 1.00 95.12 94 THR A N 1
ATOM 733 C CA . THR A 1 94 ? 6.782 7.859 -14.335 1.00 95.12 94 THR A CA 1
ATOM 734 C C . THR A 1 94 ? 6.844 6.517 -13.611 1.00 95.12 94 THR A C 1
ATOM 736 O O . THR A 1 94 ? 6.289 6.407 -12.524 1.00 95.12 94 THR A O 1
ATOM 739 N N . LEU A 1 95 ? 7.556 5.513 -14.137 1.00 94.94 95 LEU A N 1
ATOM 740 C CA . LEU A 1 95 ? 7.815 4.283 -13.377 1.00 94.94 95 LEU A CA 1
ATOM 741 C C . LEU A 1 95 ? 8.629 4.578 -12.110 1.00 94.94 95 LEU A C 1
ATOM 743 O O . LEU A 1 95 ? 8.273 4.100 -11.037 1.00 94.94 95 LEU A O 1
ATOM 747 N N . VAL A 1 96 ? 9.689 5.386 -12.220 1.00 96.19 96 VAL A N 1
ATOM 748 C CA . VAL A 1 96 ? 10.518 5.803 -11.073 1.00 96.19 96 VAL A CA 1
ATOM 749 C C . VAL A 1 96 ? 9.673 6.529 -10.019 1.00 96.19 96 VAL A C 1
ATOM 751 O O . VAL A 1 96 ? 9.786 6.235 -8.829 1.00 96.19 96 VAL A O 1
ATOM 754 N N . GLU A 1 97 ? 8.781 7.431 -10.438 1.00 97.69 97 GLU A N 1
ATOM 755 C CA . GLU A 1 97 ? 7.852 8.126 -9.543 1.00 97.69 97 GLU A CA 1
ATOM 756 C C . GLU A 1 97 ? 6.855 7.167 -8.871 1.00 97.69 97 GLU A C 1
ATOM 758 O O . GLU A 1 97 ? 6.653 7.247 -7.658 1.00 97.69 97 GLU A O 1
ATOM 763 N N . GLN A 1 98 ? 6.263 6.241 -9.633 1.00 97.75 98 GLN A N 1
ATOM 764 C CA . GLN A 1 98 ? 5.263 5.290 -9.139 1.00 97.75 98 GLN A CA 1
ATOM 765 C C . GLN A 1 98 ? 5.867 4.256 -8.177 1.00 97.75 98 GLN A C 1
ATOM 767 O O . GLN A 1 98 ? 5.299 4.023 -7.113 1.00 97.75 98 GLN A O 1
ATOM 772 N N . VAL A 1 99 ? 7.048 3.704 -8.468 1.00 97.75 99 VAL A N 1
ATOM 773 C CA . VAL A 1 99 ? 7.775 2.844 -7.514 1.00 97.75 99 VAL A CA 1
ATOM 774 C C . VAL A 1 99 ? 8.194 3.646 -6.278 1.00 97.75 99 VAL A C 1
ATOM 776 O O . VAL A 1 99 ? 7.997 3.206 -5.148 1.00 97.75 99 VAL A O 1
ATOM 779 N N . GLY A 1 100 ? 8.677 4.878 -6.467 1.00 98.06 100 GLY A N 1
ATOM 780 C CA . GLY A 1 100 ? 8.977 5.783 -5.359 1.00 98.06 100 GLY A CA 1
ATOM 781 C C . GLY A 1 100 ? 7.755 6.109 -4.490 1.00 98.06 100 GLY A C 1
ATOM 782 O O . GLY A 1 100 ? 7.917 6.356 -3.297 1.00 98.06 100 GLY A O 1
ATOM 783 N N . ARG A 1 101 ? 6.541 6.114 -5.059 1.00 98.31 101 ARG A N 1
ATOM 784 C CA . ARG A 1 101 ? 5.269 6.255 -4.334 1.00 98.31 101 ARG A CA 1
ATOM 785 C C . ARG A 1 101 ? 4.923 4.986 -3.555 1.00 98.31 101 ARG A C 1
ATOM 787 O O . ARG A 1 101 ? 4.692 5.101 -2.356 1.00 98.31 101 ARG A O 1
ATOM 794 N N . MET A 1 102 ? 4.952 3.822 -4.202 1.00 98.56 102 MET A N 1
ATOM 795 C CA . MET A 1 102 ? 4.704 2.505 -3.596 1.00 98.56 102 MET A CA 1
ATOM 796 C C . MET A 1 102 ? 5.521 2.325 -2.306 1.00 98.56 102 MET A C 1
ATOM 798 O O . MET A 1 102 ? 4.958 2.211 -1.221 1.00 98.56 102 MET A O 1
ATOM 802 N N . CYS A 1 103 ? 6.846 2.494 -2.378 1.00 98.44 103 CYS A N 1
ATOM 803 C CA . CYS A 1 103 ? 7.729 2.358 -1.216 1.00 98.44 103 CYS A CA 1
ATOM 804 C C . CYS A 1 103 ? 7.566 3.468 -0.148 1.00 98.44 103 CYS A C 1
ATOM 806 O O . CYS A 1 103 ? 8.153 3.374 0.933 1.00 98.44 103 CYS A O 1
ATOM 808 N N . ARG A 1 104 ? 6.836 4.562 -0.421 1.00 98.56 104 ARG A N 1
ATOM 809 C CA . ARG A 1 104 ? 6.440 5.541 0.614 1.00 98.56 104 ARG A CA 1
ATOM 810 C C . ARG A 1 104 ? 5.142 5.120 1.294 1.00 98.56 104 ARG A C 1
ATOM 812 O O . ARG A 1 104 ? 5.070 5.197 2.515 1.00 98.56 104 ARG A O 1
ATOM 819 N N . GLU A 1 105 ? 4.169 4.644 0.520 1.00 98.56 105 GLU A N 1
ATOM 820 C CA . GLU A 1 105 ? 2.907 4.104 1.037 1.00 98.56 105 GLU A CA 1
ATOM 821 C C . GLU A 1 105 ? 3.165 2.876 1.926 1.00 98.56 105 GLU A C 1
ATOM 823 O O . GLU A 1 105 ? 2.653 2.847 3.041 1.00 98.56 105 GLU A O 1
ATOM 828 N N . HIS A 1 106 ? 4.059 1.954 1.533 1.00 98.62 106 HIS A N 1
ATOM 829 C CA . HIS A 1 106 ? 4.522 0.842 2.386 1.00 98.62 106 HIS A CA 1
ATOM 830 C C . HIS A 1 106 ? 4.967 1.322 3.775 1.00 98.62 106 HIS A C 1
ATOM 832 O O . HIS A 1 106 ? 4.462 0.854 4.790 1.00 98.62 106 HIS A O 1
ATOM 838 N N . ARG A 1 107 ? 5.867 2.313 3.830 1.00 98.19 107 ARG A N 1
ATOM 839 C CA . ARG A 1 107 ? 6.429 2.830 5.091 1.00 98.19 107 ARG A CA 1
ATOM 840 C C . ARG A 1 107 ? 5.405 3.593 5.935 1.00 98.19 107 ARG A C 1
ATOM 842 O O . ARG A 1 107 ? 5.485 3.557 7.161 1.00 98.19 107 ARG A O 1
ATOM 849 N N . GLU A 1 108 ? 4.439 4.270 5.309 1.00 97.62 108 GLU A N 1
ATOM 850 C CA . GLU A 1 108 ? 3.307 4.871 6.030 1.00 97.62 108 GLU A CA 1
ATOM 851 C C . GLU A 1 108 ? 2.396 3.785 6.623 1.00 97.62 108 GLU A C 1
ATOM 853 O O . GLU A 1 108 ? 2.024 3.873 7.793 1.00 97.62 108 GLU A O 1
ATOM 858 N N . ILE A 1 109 ? 2.098 2.730 5.859 1.00 98.31 109 ILE A N 1
ATOM 859 C CA . ILE A 1 109 ? 1.316 1.573 6.311 1.00 98.31 109 ILE A CA 1
ATOM 860 C C . ILE A 1 109 ? 2.022 0.861 7.473 1.00 98.31 109 ILE A C 1
ATOM 862 O O . ILE A 1 109 ? 1.394 0.617 8.501 1.00 98.31 109 ILE A O 1
ATOM 866 N N . GLU A 1 110 ? 3.321 0.576 7.360 1.00 97.38 110 GLU A N 1
ATOM 867 C CA . GLU A 1 110 ? 4.130 -0.016 8.433 1.00 97.38 110 GLU A CA 1
ATOM 868 C C . GLU A 1 110 ? 4.110 0.842 9.705 1.00 97.38 110 GLU A C 1
ATOM 870 O O . GLU A 1 110 ? 3.877 0.313 10.794 1.00 97.38 110 GLU A O 1
ATOM 875 N N . GLY A 1 111 ? 4.288 2.162 9.578 1.00 95.38 111 GLY A N 1
ATOM 876 C CA . GLY A 1 111 ? 4.192 3.100 10.700 1.00 95.38 111 GLY A CA 1
ATOM 877 C C . GLY A 1 111 ? 2.819 3.064 11.374 1.00 95.38 111 GLY A C 1
ATOM 878 O O . GLY A 1 111 ? 2.730 2.872 12.585 1.00 95.38 111 GLY A O 1
ATOM 879 N N . LEU A 1 112 ? 1.742 3.137 10.586 1.00 95.44 112 LEU A N 1
ATOM 880 C CA . LEU A 1 112 ? 0.362 3.044 11.075 1.00 95.44 112 LEU A CA 1
ATOM 881 C C . LEU A 1 112 ? 0.053 1.685 11.733 1.00 95.44 112 LEU A C 1
ATOM 883 O O . LEU A 1 112 ? -0.733 1.634 12.680 1.00 95.44 112 LEU A O 1
ATOM 887 N N . ILE A 1 113 ? 0.680 0.591 11.282 1.00 95.81 113 ILE A N 1
ATOM 888 C CA . ILE A 1 113 ? 0.603 -0.725 11.935 1.00 95.81 113 ILE A CA 1
ATOM 889 C C . ILE A 1 113 ? 1.287 -0.685 13.310 1.00 95.81 113 ILE A C 1
ATOM 891 O O . ILE A 1 113 ? 0.694 -1.158 14.282 1.00 95.81 113 ILE A O 1
ATOM 895 N N . GLN A 1 114 ? 2.490 -0.110 13.430 1.00 93.50 114 GLN A N 1
ATOM 896 C CA . GLN A 1 114 ? 3.174 0.006 14.728 1.00 93.50 114 GLN A CA 1
ATOM 897 C C . GLN A 1 114 ? 2.403 0.912 15.701 1.00 93.50 114 GLN A C 1
ATOM 899 O O . GLN A 1 114 ? 2.181 0.521 16.848 1.00 93.50 114 GLN A O 1
ATOM 904 N N . ASP A 1 115 ? 1.926 2.071 15.238 1.00 91.06 115 ASP A N 1
ATOM 905 C CA . ASP A 1 115 ? 1.119 3.003 16.035 1.00 91.06 115 ASP A CA 1
ATOM 906 C C . ASP A 1 115 ? -0.175 2.339 16.536 1.00 91.06 115 ASP A C 1
ATOM 908 O O . ASP A 1 115 ? -0.507 2.414 17.724 1.00 91.06 115 ASP A O 1
ATOM 912 N N . PHE A 1 116 ? -0.898 1.638 15.654 1.00 92.38 116 PHE A N 1
ATOM 913 C CA . PHE A 1 116 ? -2.169 1.006 16.008 1.00 92.38 116 PHE A CA 1
ATOM 914 C C . PHE A 1 116 ? -2.008 -0.217 16.919 1.00 92.38 116 PHE A C 1
ATOM 916 O O . PHE A 1 116 ? -2.843 -0.432 17.802 1.00 92.38 116 PHE A O 1
ATOM 923 N N . LEU A 1 117 ? -0.950 -1.017 16.748 1.00 92.00 117 LEU A N 1
ATOM 924 C CA . LEU A 1 117 ? -0.655 -2.165 17.616 1.00 92.00 117 LEU A CA 1
ATOM 925 C C . LEU A 1 117 ? 0.058 -1.770 18.927 1.00 92.00 117 LEU A C 1
ATOM 927 O O . LEU A 1 117 ? 0.145 -2.594 19.842 1.00 92.00 117 LEU A O 1
ATOM 931 N N . GLY A 1 118 ? 0.537 -0.527 19.028 1.00 86.06 118 GLY A N 1
ATOM 932 C CA . GLY A 1 118 ? 1.269 0.023 20.166 1.00 86.06 118 GLY A CA 1
ATOM 933 C C . GLY A 1 118 ? 0.424 0.350 21.407 1.00 86.06 118 GLY A C 1
ATOM 934 O O . GLY A 1 118 ? -0.803 0.218 21.451 1.00 86.06 118 GLY A O 1
ATOM 935 N N . GLN A 1 119 ? 1.100 0.805 22.466 1.00 66.94 119 GLN A N 1
ATOM 936 C CA . GLN A 1 119 ? 0.509 1.037 23.797 1.00 66.94 119 GLN A CA 1
ATOM 937 C C . GLN A 1 119 ? -0.151 2.424 23.987 1.00 66.94 119 GLN A C 1
ATOM 939 O O . GLN A 1 119 ? -0.411 2.825 25.117 1.00 66.94 119 GLN A O 1
ATOM 944 N N . ALA A 1 120 ? -0.450 3.149 22.903 1.00 61.47 120 ALA A N 1
ATOM 945 C CA . ALA A 1 120 ? -1.133 4.448 22.954 1.00 61.47 120 ALA A CA 1
ATOM 946 C C . ALA A 1 120 ? -2.558 4.370 23.574 1.00 61.47 120 ALA A C 1
ATOM 948 O O . ALA A 1 120 ? -3.146 3.287 23.607 1.00 61.47 120 ALA A O 1
ATOM 949 N N . PRO A 1 121 ? -3.147 5.490 24.048 1.00 61.16 121 PRO A N 1
ATOM 950 C CA . PRO A 1 121 ? -4.532 5.528 24.543 1.00 61.16 121 PRO A CA 1
ATOM 951 C C . PRO A 1 121 ? -5.572 5.092 23.493 1.00 61.16 121 PRO A C 1
ATOM 953 O O . PRO A 1 121 ? -5.306 5.139 22.296 1.00 61.16 121 PRO A O 1
ATOM 956 N N . GLU A 1 122 ? -6.775 4.684 23.914 1.00 59.78 122 GLU A N 1
ATOM 957 C CA . GLU A 1 122 ? -7.756 4.074 22.996 1.00 59.78 122 GLU A CA 1
ATOM 958 C C . GLU A 1 122 ? -8.387 5.028 21.974 1.00 59.78 122 GLU A C 1
ATOM 960 O O . GLU A 1 122 ? -8.513 4.648 20.812 1.00 59.78 122 GLU A O 1
ATOM 965 N N . GLU A 1 123 ? -8.753 6.257 22.349 1.00 57.16 123 GLU A N 1
ATOM 966 C CA . GLU A 1 123 ? -9.401 7.196 21.415 1.00 57.16 123 GLU A CA 1
ATOM 967 C C . GLU A 1 123 ? -8.574 7.484 20.140 1.00 57.16 123 GLU A C 1
ATOM 969 O O . GLU A 1 123 ? -9.129 7.362 19.044 1.00 57.16 123 GLU A O 1
ATOM 974 N N . PRO A 1 124 ? -7.252 7.768 20.202 1.00 73.00 124 PRO A N 1
ATOM 975 C CA . PRO A 1 124 ? -6.443 7.913 18.990 1.00 73.00 124 PRO A CA 1
ATOM 976 C C . PRO A 1 124 ? -6.198 6.595 18.226 1.00 73.00 124 PRO A C 1
ATOM 978 O O . PRO A 1 124 ? -5.738 6.641 17.084 1.00 73.00 124 PRO A O 1
ATOM 981 N N . ARG A 1 125 ? -6.513 5.411 18.780 1.00 77.62 125 ARG A N 1
ATOM 982 C CA . ARG A 1 125 ? -6.370 4.139 18.042 1.00 77.62 125 ARG A CA 1
ATOM 983 C C . ARG A 1 125 ? -7.457 3.944 16.988 1.00 77.62 125 ARG A C 1
ATOM 985 O O . ARG A 1 125 ? -7.129 3.469 15.906 1.00 77.62 125 ARG A O 1
ATOM 992 N N . LEU A 1 126 ? -8.719 4.300 17.250 1.00 81.81 126 LEU A N 1
ATOM 993 C CA . LEU A 1 126 ? -9.803 4.070 16.278 1.00 81.81 126 LEU A CA 1
ATOM 994 C C . LEU A 1 126 ? -9.605 4.902 14.999 1.00 81.81 126 LEU A C 1
ATOM 996 O O . LEU A 1 126 ? -9.735 4.385 13.892 1.00 81.81 126 LEU A O 1
ATOM 1000 N N . SER A 1 127 ? -9.197 6.165 15.141 1.00 88.31 127 SER A N 1
ATOM 1001 C CA . SER A 1 127 ? -8.839 7.016 13.999 1.00 88.31 127 SER A CA 1
ATOM 1002 C C . SER A 1 127 ? -7.581 6.520 13.273 1.00 88.31 127 SER A C 1
ATOM 1004 O O . SER A 1 127 ? -7.504 6.618 12.049 1.00 88.31 127 SER A O 1
ATOM 1006 N N . THR A 1 128 ? -6.621 5.925 13.989 1.00 91.44 128 THR A N 1
ATOM 1007 C CA . THR A 1 128 ? -5.445 5.279 13.379 1.00 91.44 128 THR A CA 1
ATOM 1008 C C . THR A 1 128 ? -5.832 4.024 12.589 1.00 91.44 128 THR A C 1
ATOM 1010 O O . THR A 1 128 ? -5.352 3.859 11.469 1.00 91.44 128 THR A O 1
ATOM 1013 N N . ALA A 1 129 ? -6.761 3.196 13.085 1.00 94.25 129 ALA A N 1
ATOM 1014 C CA . ALA A 1 129 ? -7.309 2.062 12.333 1.00 94.25 129 ALA A CA 1
ATOM 1015 C C . ALA A 1 129 ? -7.981 2.519 11.031 1.00 94.25 129 ALA A C 1
ATOM 1017 O O . ALA A 1 129 ? -7.658 2.017 9.957 1.00 94.25 129 ALA A O 1
ATOM 1018 N N . GLN A 1 130 ? -8.848 3.531 11.107 1.00 94.62 130 GLN A N 1
ATOM 1019 C CA . GLN A 1 130 ? -9.543 4.071 9.937 1.00 94.62 130 GLN A CA 1
ATOM 1020 C C . GLN A 1 130 ? -8.567 4.670 8.912 1.00 94.62 130 GLN A C 1
ATOM 1022 O O . GLN A 1 130 ? -8.735 4.456 7.711 1.00 94.62 130 GLN A O 1
ATOM 1027 N N . ARG A 1 131 ? -7.504 5.353 9.366 1.00 95.50 131 ARG A N 1
ATOM 1028 C CA . ARG A 1 131 ? -6.411 5.829 8.499 1.00 95.50 131 ARG A CA 1
ATOM 1029 C C . ARG A 1 131 ? -5.648 4.678 7.843 1.00 95.50 131 ARG A C 1
ATOM 1031 O O . ARG A 1 131 ? -5.411 4.740 6.642 1.00 95.50 131 ARG A O 1
ATOM 1038 N N . LEU A 1 132 ? -5.302 3.630 8.594 1.00 97.50 132 LEU A N 1
ATOM 1039 C CA . LEU A 1 132 ? -4.630 2.437 8.072 1.00 97.50 132 LEU A CA 1
ATOM 1040 C C . LEU A 1 132 ? -5.491 1.723 7.019 1.00 97.50 132 LEU A C 1
ATOM 1042 O O . LEU A 1 132 ? -4.995 1.400 5.943 1.00 97.50 132 LEU A O 1
ATOM 1046 N N . GLY A 1 133 ? -6.787 1.538 7.288 1.00 97.88 133 GLY A N 1
ATOM 1047 C CA . GLY A 1 133 ? -7.732 0.956 6.335 1.00 97.88 133 GLY A CA 1
ATOM 1048 C C . GLY A 1 133 ? -7.839 1.773 5.047 1.00 97.88 133 GLY A C 1
ATOM 1049 O O . GLY A 1 133 ? -7.631 1.232 3.960 1.00 97.88 133 GLY A O 1
ATOM 1050 N N . ALA A 1 134 ? -8.039 3.088 5.167 1.00 98.00 134 ALA A N 1
ATOM 1051 C CA . ALA A 1 134 ? -8.101 3.989 4.020 1.00 98.00 134 ALA A CA 1
ATOM 1052 C C . ALA A 1 134 ? -6.784 4.027 3.217 1.00 98.00 134 ALA A C 1
ATOM 1054 O O . ALA A 1 134 ? -6.825 4.079 1.987 1.00 98.00 134 ALA A O 1
ATOM 1055 N N . CYS A 1 135 ? -5.628 3.961 3.890 1.00 98.12 135 CYS A N 1
ATOM 1056 C CA . CYS A 1 135 ? -4.310 3.910 3.256 1.00 98.12 135 CYS A CA 1
ATOM 1057 C C . CYS A 1 135 ? -4.134 2.610 2.453 1.00 98.12 135 CYS A C 1
ATOM 1059 O O . CYS A 1 135 ? -3.933 2.672 1.241 1.00 98.12 135 CYS A O 1
ATOM 1061 N N . LEU A 1 136 ? -4.357 1.443 3.076 1.00 98.56 136 LEU A N 1
ATOM 1062 C CA . LEU A 1 136 ? -4.357 0.130 2.408 1.00 98.56 136 LEU A CA 1
ATOM 1063 C C . LEU A 1 136 ? -5.315 0.096 1.202 1.00 98.56 136 LEU A C 1
ATOM 1065 O O . LEU A 1 136 ? -4.978 -0.425 0.139 1.00 98.56 136 LEU A O 1
ATOM 1069 N N . ALA A 1 137 ? -6.513 0.674 1.339 1.00 98.38 137 ALA A N 1
ATOM 1070 C CA . ALA A 1 137 ? -7.500 0.733 0.265 1.00 98.38 137 ALA A CA 1
ATOM 1071 C C . ALA A 1 137 ? -7.128 1.705 -0.869 1.00 98.38 137 ALA A C 1
ATOM 1073 O O . ALA A 1 137 ? -7.566 1.496 -2.002 1.00 98.38 137 ALA A O 1
ATOM 1074 N N . ALA A 1 138 ? -6.367 2.767 -0.596 1.00 98.38 138 ALA A N 1
ATOM 1075 C CA . ALA A 1 138 ? -5.877 3.709 -1.603 1.00 98.38 138 ALA A CA 1
ATOM 1076 C C . ALA A 1 138 ? -4.659 3.156 -2.361 1.00 98.38 138 ALA A C 1
ATOM 1078 O O . ALA A 1 138 ? -4.624 3.234 -3.590 1.00 98.38 138 ALA A O 1
ATOM 1079 N N . HIS A 1 139 ? -3.730 2.547 -1.628 1.00 98.56 139 HIS A N 1
ATOM 1080 C CA . HIS A 1 139 ? -2.503 1.914 -2.102 1.00 98.56 139 HIS A CA 1
ATOM 1081 C C . HIS A 1 139 ? -2.793 0.795 -3.122 1.00 98.56 139 HIS A C 1
ATOM 1083 O O . HIS A 1 139 ? -2.535 0.972 -4.313 1.00 98.56 139 HIS A O 1
ATOM 1089 N N . VAL A 1 140 ? -3.543 -0.243 -2.726 1.00 98.19 140 VAL A N 1
ATOM 1090 C CA . VAL A 1 140 ? -3.938 -1.353 -3.622 1.00 98.19 140 VAL A CA 1
ATOM 1091 C C . VAL A 1 140 ? -4.709 -0.870 -4.866 1.00 98.19 140 VAL A C 1
ATOM 1093 O O . VAL A 1 140 ? -4.627 -1.456 -5.948 1.00 98.19 140 VAL A O 1
ATOM 1096 N N . ARG A 1 141 ? -5.481 0.224 -4.753 1.00 98.06 141 ARG A N 1
ATOM 1097 C CA . ARG A 1 141 ? -6.172 0.830 -5.909 1.00 98.06 141 ARG A CA 1
ATOM 1098 C C . ARG A 1 141 ? -5.206 1.514 -6.870 1.00 98.06 141 ARG A C 1
ATOM 1100 O O . ARG A 1 141 ? -5.469 1.472 -8.069 1.00 98.06 141 ARG A O 1
ATOM 1107 N N . PHE A 1 142 ? -4.165 2.168 -6.367 1.00 98.44 142 PHE A N 1
ATOM 1108 C CA . PHE A 1 142 ? -3.105 2.760 -7.178 1.00 98.44 142 PHE A CA 1
ATOM 1109 C C . PHE A 1 142 ? -2.328 1.665 -7.913 1.00 98.44 142 PHE A C 1
ATOM 1111 O O . PHE A 1 142 ? -2.150 1.746 -9.128 1.00 98.44 142 PHE A O 1
ATOM 1118 N N . GLU A 1 143 ? -1.962 0.591 -7.224 1.00 97.62 143 GLU A N 1
ATOM 1119 C CA . GLU A 1 143 ? -1.145 -0.472 -7.804 1.00 97.62 143 GLU A CA 1
ATOM 1120 C C . GLU A 1 143 ? -1.870 -1.217 -8.921 1.00 97.62 143 GLU A C 1
ATOM 1122 O O . GLU A 1 143 ? -1.392 -1.239 -10.056 1.00 97.62 143 GLU A O 1
ATOM 1127 N N . GLU A 1 144 ? -3.078 -1.723 -8.660 1.00 96.31 144 GLU A N 1
ATOM 1128 C CA . GLU A 1 144 ? -3.875 -2.450 -9.657 1.00 96.31 144 GLU A CA 1
ATOM 1129 C C . GLU A 1 144 ? -4.215 -1.617 -10.906 1.00 96.31 144 GLU A C 1
ATOM 1131 O O . GLU A 1 144 ? -4.398 -2.172 -11.997 1.00 96.31 144 GLU A O 1
ATOM 1136 N N . ARG A 1 145 ? -4.343 -0.291 -10.761 1.00 95.62 145 ARG A N 1
ATOM 1137 C CA . ARG A 1 145 ? -4.814 0.610 -11.829 1.00 95.62 145 ARG A CA 1
ATOM 1138 C C . ARG A 1 145 ? -3.698 1.338 -12.562 1.00 95.62 145 ARG A C 1
ATOM 1140 O O . ARG A 1 145 ? -3.890 1.694 -13.723 1.00 95.62 145 ARG A O 1
ATOM 1147 N N . GLU A 1 146 ? -2.562 1.560 -11.915 1.00 95.50 146 GLU A N 1
ATOM 1148 C CA . GLU A 1 146 ? -1.489 2.403 -12.433 1.00 95.50 146 GLU A CA 1
ATOM 1149 C C . GLU A 1 146 ? -0.172 1.623 -12.517 1.00 95.50 146 GLU A C 1
ATOM 1151 O O . GLU A 1 146 ? 0.294 1.337 -13.624 1.00 95.50 146 GLU A O 1
ATOM 1156 N N . LEU A 1 147 ? 0.404 1.226 -11.375 1.00 96.06 147 LEU A N 1
ATOM 1157 C CA . LEU A 1 147 ? 1.744 0.631 -11.330 1.00 96.06 147 LEU A CA 1
ATOM 1158 C C . LEU A 1 147 ? 1.793 -0.755 -11.989 1.00 96.06 147 LEU A C 1
ATOM 1160 O O . LEU A 1 147 ? 2.627 -0.980 -12.860 1.00 96.06 147 LEU A O 1
ATOM 1164 N N . PHE A 1 148 ? 0.882 -1.673 -11.654 1.00 94.94 148 PHE A N 1
ATOM 1165 C CA . PHE A 1 148 ? 0.866 -3.031 -12.220 1.00 94.94 148 PHE A CA 1
ATOM 1166 C C . PHE A 1 148 ? 0.555 -3.040 -13.722 1.00 94.94 148 PHE A C 1
ATOM 1168 O O . PHE A 1 148 ? 0.964 -3.962 -14.429 1.00 94.94 148 PHE A O 1
ATOM 1175 N N . ASN A 1 149 ? -0.142 -2.014 -14.222 1.00 91.94 149 ASN A N 1
ATOM 1176 C CA . ASN A 1 149 ? -0.358 -1.826 -15.655 1.00 91.94 149 ASN A CA 1
ATOM 1177 C C . ASN A 1 149 ? 0.936 -1.348 -16.334 1.00 91.94 149 ASN A C 1
ATOM 1179 O O . ASN A 1 149 ? 1.387 -1.986 -17.281 1.00 91.94 149 ASN A O 1
ATOM 1183 N N . ARG A 1 150 ? 1.616 -0.318 -15.802 1.00 91.62 150 ARG A N 1
ATOM 1184 C CA . ARG A 1 150 ? 2.910 0.141 -16.349 1.00 91.62 150 ARG A CA 1
ATOM 1185 C C . ARG A 1 150 ? 4.003 -0.931 -16.269 1.00 91.62 150 ARG A C 1
ATOM 1187 O O . ARG A 1 150 ? 4.740 -1.115 -17.235 1.00 91.62 150 ARG A O 1
ATOM 1194 N N . LEU A 1 151 ? 4.092 -1.665 -15.156 1.00 91.06 151 LEU A N 1
ATOM 1195 C CA . LEU A 1 151 ? 5.026 -2.783 -14.985 1.00 91.06 151 LEU A CA 1
ATOM 1196 C C . LEU A 1 151 ? 4.807 -3.854 -16.057 1.00 91.06 151 LEU A C 1
ATOM 1198 O O . LEU A 1 151 ? 5.765 -4.272 -16.704 1.00 91.06 151 LEU A O 1
ATOM 1202 N N . GLN A 1 152 ? 3.559 -4.272 -16.273 1.00 88.69 152 GLN A N 1
ATOM 1203 C CA . GLN A 1 152 ? 3.203 -5.237 -17.312 1.00 88.69 152 GLN A CA 1
ATOM 1204 C C . GLN A 1 152 ? 3.555 -4.732 -18.714 1.00 88.69 152 GLN A C 1
ATOM 1206 O O . GLN A 1 152 ? 4.248 -5.427 -19.454 1.00 88.69 152 GLN A O 1
ATOM 1211 N N . ASP A 1 153 ? 3.076 -3.542 -19.068 1.00 82.62 153 ASP A N 1
ATOM 1212 C CA . ASP A 1 153 ? 3.077 -3.065 -20.450 1.00 82.62 153 ASP A CA 1
ATOM 1213 C C . ASP A 1 153 ? 4.459 -2.538 -20.885 1.00 82.62 153 ASP A C 1
ATOM 1215 O O . ASP A 1 153 ? 4.775 -2.557 -22.074 1.00 82.62 153 ASP A O 1
ATOM 1219 N N . GLY A 1 154 ? 5.300 -2.099 -19.936 1.00 71.31 154 GLY A N 1
ATOM 1220 C CA . GLY A 1 154 ? 6.644 -1.572 -20.201 1.00 71.31 154 GLY A CA 1
ATOM 1221 C C . GLY A 1 154 ? 7.816 -2.502 -19.859 1.00 71.31 154 GLY A C 1
ATOM 1222 O O . GLY A 1 154 ? 8.835 -2.446 -20.543 1.00 71.31 154 GLY A O 1
ATOM 1223 N N . CYS A 1 155 ? 7.713 -3.331 -18.808 1.00 75.00 155 CYS A N 1
ATOM 1224 C CA . CYS A 1 155 ? 8.905 -3.896 -18.138 1.00 75.00 155 CYS A CA 1
ATOM 1225 C C . CYS A 1 155 ? 8.863 -5.406 -17.865 1.00 75.00 155 CYS A C 1
ATOM 1227 O O . CYS A 1 155 ? 9.912 -6.030 -17.715 1.00 75.00 155 CYS A O 1
ATOM 1229 N N . LEU A 1 156 ? 7.669 -5.997 -17.812 1.00 76.31 156 LEU A N 1
ATOM 1230 C CA . LEU A 1 156 ? 7.440 -7.439 -17.672 1.00 76.31 156 LEU A CA 1
ATOM 1231 C C . LEU A 1 156 ? 6.887 -8.065 -18.970 1.00 76.31 156 LEU A C 1
ATOM 1233 O O . LEU A 1 156 ? 6.664 -9.272 -19.028 1.00 76.31 156 LEU A O 1
ATOM 1237 N N . GLY A 1 157 ? 6.661 -7.255 -20.010 1.00 59.78 157 GLY A N 1
ATOM 1238 C CA . GLY A 1 157 ? 6.050 -7.635 -21.286 1.00 59.78 157 GLY A CA 1
ATOM 1239 C C . GLY A 1 157 ? 6.928 -8.518 -22.179 1.00 59.78 157 GLY A C 1
ATOM 1240 O O . GLY A 1 157 ? 7.400 -8.085 -23.230 1.00 59.78 157 GLY A O 1
ATOM 1241 N N . GLY A 1 158 ? 7.124 -9.778 -21.791 1.00 51.97 158 GLY A N 1
ATOM 1242 C CA . GLY A 1 158 ? 7.765 -10.788 -22.633 1.00 51.97 158 GLY A CA 1
ATOM 1243 C C . GLY A 1 158 ? 6.923 -11.139 -23.868 1.00 51.97 158 GLY A C 1
ATOM 1244 O O . GLY A 1 158 ? 5.872 -11.758 -23.740 1.00 51.97 158 GLY A O 1
ATOM 1245 N N . HIS A 1 159 ? 7.442 -10.808 -25.056 1.00 43.12 159 HIS A N 1
ATOM 1246 C CA . HIS A 1 159 ? 6.918 -11.145 -26.394 1.00 43.12 159 HIS A CA 1
ATOM 1247 C C . HIS A 1 159 ? 5.599 -10.458 -26.812 1.00 43.12 159 HIS A C 1
ATOM 1249 O O . HIS A 1 159 ? 4.511 -11.019 -26.695 1.00 43.12 159 HIS A O 1
ATOM 1255 N N . GLY A 1 160 ? 5.722 -9.266 -27.417 1.00 38.03 160 GLY A N 1
ATOM 1256 C CA . GLY A 1 160 ? 4.604 -8.526 -28.031 1.00 38.03 160 GLY A CA 1
ATOM 1257 C C . GLY A 1 160 ? 4.881 -7.886 -29.403 1.00 38.03 160 GLY A C 1
ATOM 1258 O O . GLY A 1 160 ? 3.936 -7.486 -30.078 1.00 38.03 160 GLY A O 1
ATOM 1259 N N . THR A 1 161 ? 6.138 -7.810 -29.853 1.00 33.38 161 THR A N 1
ATOM 1260 C CA . THR A 1 161 ? 6.526 -7.251 -31.160 1.00 33.38 161 THR A CA 1
ATOM 1261 C C . THR A 1 161 ? 7.071 -8.343 -32.079 1.00 33.38 161 THR A C 1
ATOM 1263 O O . THR A 1 161 ? 8.147 -8.893 -31.851 1.00 33.38 161 THR A O 1
ATOM 1266 N N . ALA A 1 162 ? 6.313 -8.665 -33.126 1.00 32.12 162 ALA A N 1
ATOM 1267 C CA . ALA A 1 162 ? 6.718 -9.582 -34.186 1.00 32.12 162 ALA A CA 1
ATOM 1268 C C . ALA A 1 162 ? 6.832 -8.825 -35.518 1.00 32.12 162 ALA A C 1
ATOM 1270 O O . ALA A 1 162 ? 5.909 -8.084 -35.850 1.00 32.12 162 ALA A O 1
ATOM 1271 N N . ALA A 1 163 ? 7.915 -9.108 -36.255 1.00 32.75 163 ALA A N 1
ATOM 1272 C CA . ALA A 1 163 ? 8.256 -8.604 -37.596 1.00 32.75 163 ALA A CA 1
ATOM 1273 C C . ALA A 1 163 ? 8.399 -7.071 -37.720 1.00 32.75 163 ALA A C 1
ATOM 1275 O O . ALA A 1 163 ? 7.419 -6.398 -38.105 1.00 32.75 163 ALA A O 1
#